Protein AF-A0A484YZE5-F1 (afdb_monomer)

Sequence (56 aa):
MGRNEEALALLFGHLKQDLGAADGQARKMFLEILAALGTGDALASTYRRQLYALLY

Radius of gyration: 10.59 Å; Cα contacts (8 Å, |Δi|>4): 33; chains: 1; bounding box: 24×27×27 Å

pLDDT: mean 91.87, std 6.86, range [51.09, 96.06]

Organism: NCBI:txid69218

Solvent-accessible surface area (backbone atoms only — not comparable to full-atom values): 3250 Å² total; per-residue (Å²): 140,55,71,67,58,55,52,46,52,54,38,48,57,48,46,76,76,35,68,55,37,76,87,32,46,45,52,50,53,46,51,52,53,38,57,74,58,35,84,86,29,68,67,37,51,52,52,52,52,54,55,52,65,72,77,107

Nearest PDB structures (foldseek):
  3qou-assembly1_A  TM=9.781E-01  e=7.629E-05  Escherichia coli K-12
  3qdn-assembly2_B  TM=9.815E-01  e=1.154E-04  Salmonella enterica subsp. enterica serovar Typhimurium
  7ywy-assembly1_a  TM=9.800E-01  e=1.462E-04  Escherichia coli
  2r5s-assembly2_B  TM=9.795E-01  e=6.056E-03  Vibrio parahaemolyticus RIMD 2210633

InterPro domains:
  IPR011990 Tetratricopeptide-like helical domain superfamily [G3DSA:1.25.40.10] (1-56)

Mean predicted aligned error: 3.07 Å

Structure (mmCIF, N/CA/C/O backbone):
data_AF-A0A484YZE5-F1
#
_entry.id   AF-A0A484YZE5-F1
#
loop_
_atom_site.group_PDB
_atom_site.id
_atom_site.type_symbol
_atom_site.label_atom_id
_atom_site.label_alt_id
_atom_site.label_comp_id
_atom_site.label_asym_id
_atom_site.label_entity_id
_atom_site.label_seq_id
_atom_site.pdbx_PDB_ins_code
_atom_site.Cartn_x
_atom_site.Cartn_y
_atom_site.Cartn_z
_atom_site.occupancy
_atom_site.B_iso_or_equiv
_atom_site.auth_seq_id
_atom_site.auth_comp_id
_atom_site.auth_asym_id
_atom_site.auth_atom_id
_atom_site.pdbx_PDB_model_num
ATOM 1 N N . MET A 1 1 ? 3.025 -18.259 -12.814 1.00 51.09 1 MET A N 1
ATOM 2 C CA . MET A 1 1 ? 3.070 -16.801 -13.053 1.00 51.09 1 MET A CA 1
ATOM 3 C C . MET A 1 1 ? 1.833 -16.221 -12.383 1.00 51.09 1 MET A C 1
ATOM 5 O O . MET A 1 1 ? 0.769 -16.711 -12.717 1.00 51.09 1 MET A O 1
ATOM 9 N N . GLY A 1 2 ? 1.952 -15.324 -11.391 1.00 74.06 2 GLY A N 1
ATOM 10 C CA . GLY A 1 2 ? 0.776 -14.634 -10.814 1.00 74.06 2 GLY A CA 1
ATOM 11 C C . GLY A 1 2 ? 0.632 -14.577 -9.284 1.00 74.06 2 GLY A C 1
ATOM 12 O O . GLY A 1 2 ? -0.170 -13.791 -8.805 1.00 74.06 2 GLY A O 1
ATOM 13 N N . ARG A 1 3 ? 1.430 -15.306 -8.487 1.00 83.50 3 ARG A N 1
ATOM 14 C CA . ARG A 1 3 ? 1.234 -15.371 -7.015 1.00 83.50 3 ARG A CA 1
ATOM 15 C C . ARG A 1 3 ? 1.191 -14.005 -6.316 1.00 83.50 3 ARG A C 1
ATOM 17 O O . ARG A 1 3 ? 0.440 -13.831 -5.363 1.00 83.50 3 ARG A O 1
ATOM 24 N N . ASN A 1 4 ? 1.976 -13.039 -6.797 1.00 87.88 4 ASN A N 1
ATOM 25 C CA . ASN A 1 4 ? 1.972 -11.678 -6.257 1.00 87.88 4 ASN A CA 1
ATOM 26 C C . ASN A 1 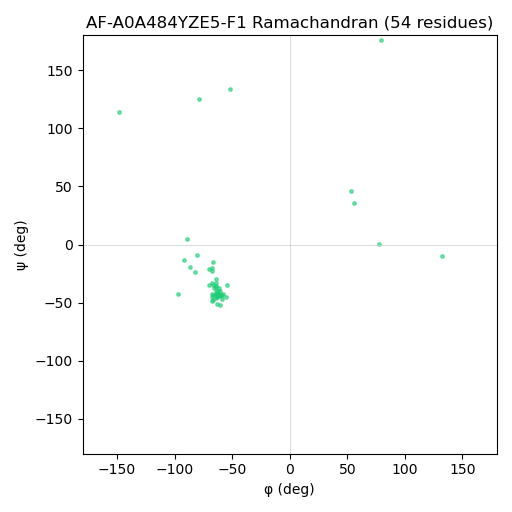4 ? 0.679 -10.926 -6.602 1.00 87.88 4 ASN A C 1
ATOM 28 O O . ASN A 1 4 ? 0.193 -10.161 -5.782 1.00 87.88 4 ASN A O 1
ATOM 32 N N . GLU A 1 5 ? 0.101 -11.159 -7.780 1.00 92.12 5 GLU A N 1
ATOM 33 C CA . GLU A 1 5 ? -1.176 -10.564 -8.183 1.00 92.12 5 GLU A CA 1
ATOM 34 C C . GLU A 1 5 ? -2.337 -11.105 -7.351 1.00 92.12 5 GLU A C 1
ATOM 36 O O . GLU A 1 5 ? -3.125 -10.315 -6.837 1.00 92.12 5 GLU A O 1
ATOM 41 N N . GLU A 1 6 ? -2.394 -12.421 -7.135 1.00 93.94 6 GLU A N 1
ATOM 42 C CA . GLU A 1 6 ? -3.408 -13.050 -6.278 1.00 93.94 6 GLU A CA 1
ATOM 43 C C . GLU A 1 6 ? -3.295 -12.570 -4.824 1.00 93.94 6 GLU A C 1
ATOM 45 O O . GLU A 1 6 ? -4.297 -12.210 -4.204 1.00 93.94 6 GLU A O 1
ATOM 50 N N . ALA A 1 7 ? -2.070 -12.501 -4.289 1.00 94.19 7 ALA A N 1
ATOM 51 C CA . ALA A 1 7 ? -1.825 -12.005 -2.938 1.00 94.19 7 ALA A CA 1
ATOM 52 C C . ALA A 1 7 ? -2.228 -10.530 -2.785 1.00 94.19 7 ALA A C 1
ATOM 54 O O . ALA A 1 7 ? -2.891 -10.168 -1.811 1.00 94.19 7 ALA A O 1
ATOM 55 N N . LEU A 1 8 ? -1.865 -9.681 -3.754 1.00 95.56 8 LEU A N 1
ATOM 56 C CA . LEU A 1 8 ? -2.258 -8.273 -3.759 1.00 95.56 8 LEU A CA 1
ATOM 57 C C . LEU A 1 8 ? -3.776 -8.123 -3.874 1.00 95.56 8 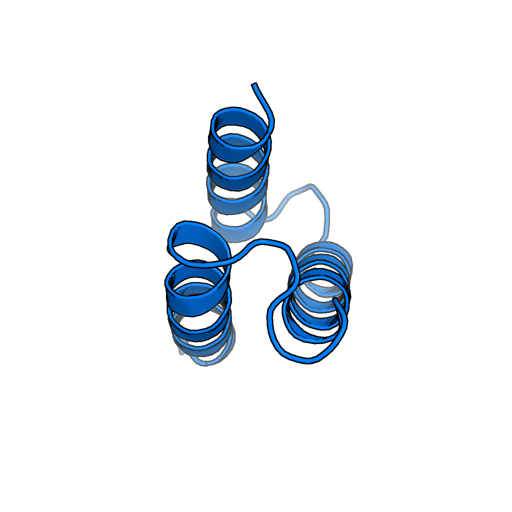LEU A C 1
ATOM 59 O O . LEU A 1 8 ? -4.342 -7.331 -3.130 1.00 95.56 8 LEU A O 1
ATOM 63 N N . ALA A 1 9 ? -4.441 -8.895 -4.734 1.00 95.44 9 ALA A N 1
ATOM 64 C CA . ALA A 1 9 ? -5.893 -8.852 -4.886 1.00 95.44 9 ALA A CA 1
ATOM 65 C C . ALA A 1 9 ? -6.619 -9.244 -3.590 1.00 95.44 9 ALA A C 1
ATOM 67 O O . ALA A 1 9 ? -7.555 -8.556 -3.178 1.00 95.44 9 ALA A O 1
ATOM 68 N N . LEU A 1 10 ? -6.158 -10.303 -2.914 1.00 95.75 10 LEU A N 1
ATOM 69 C CA . LEU A 1 10 ? -6.728 -10.764 -1.647 1.00 95.75 10 LEU A CA 1
ATOM 70 C C . LEU A 1 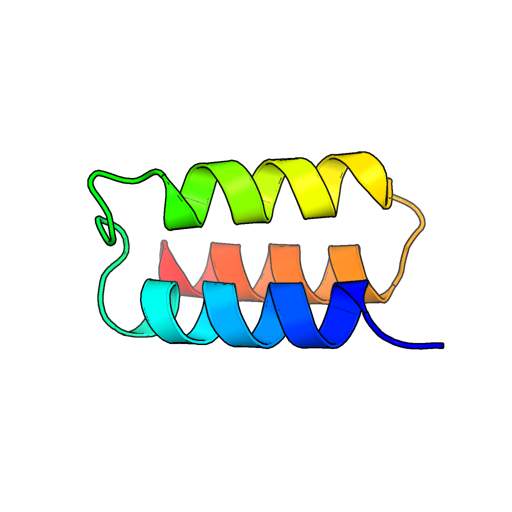10 ? -6.567 -9.714 -0.544 1.00 95.75 10 LEU A C 1
ATOM 72 O O . LEU A 1 10 ? -7.544 -9.322 0.094 1.00 95.75 10 LEU A O 1
ATOM 76 N N . LEU A 1 11 ? -5.345 -9.212 -0.348 1.00 96.06 11 LEU A N 1
ATOM 77 C CA . LEU A 1 11 ? -5.067 -8.186 0.659 1.00 96.06 11 LEU A CA 1
ATOM 78 C C . LEU A 1 11 ? -5.830 -6.893 0.358 1.00 96.06 11 LEU A C 1
ATOM 80 O O . LEU A 1 11 ? -6.413 -6.295 1.259 1.00 96.06 11 LEU A O 1
ATOM 84 N N . PHE A 1 12 ? -5.884 -6.485 -0.909 1.00 96.06 12 PHE A N 1
ATOM 85 C CA . PHE A 1 12 ? -6.619 -5.298 -1.324 1.00 96.06 12 PHE A CA 1
ATOM 86 C C . PHE A 1 12 ? -8.126 -5.439 -1.085 1.00 96.06 12 PHE A C 1
ATOM 88 O O . PHE A 1 12 ? -8.764 -4.478 -0.663 1.00 96.06 12 PHE A O 1
ATOM 95 N N . GLY A 1 13 ? -8.691 -6.635 -1.278 1.00 95.88 13 GLY A N 1
ATOM 96 C CA . GLY A 1 13 ? -10.083 -6.935 -0.939 1.00 95.88 13 GLY A CA 1
ATOM 97 C C . GLY A 1 13 ? -10.409 -6.634 0.525 1.00 95.88 13 GLY A C 1
ATOM 98 O O . GLY A 1 13 ? -11.405 -5.966 0.798 1.00 95.88 13 GLY A O 1
ATOM 99 N N . HIS A 1 14 ? -9.536 -7.036 1.454 1.00 95.25 14 HIS A N 1
ATOM 100 C CA . HIS A 1 14 ? -9.679 -6.687 2.870 1.00 95.25 14 HIS A CA 1
ATOM 101 C C . HIS A 1 14 ? -9.569 -5.175 3.103 1.00 95.25 14 HIS A C 1
ATOM 103 O O . HIS A 1 14 ? -10.430 -4.602 3.764 1.00 95.25 14 HIS A O 1
ATOM 109 N N . LEU A 1 15 ? -8.577 -4.512 2.498 1.00 94.81 15 LEU A N 1
ATOM 110 C CA . LEU A 1 15 ? -8.344 -3.070 2.668 1.00 94.81 15 LEU A CA 1
ATOM 111 C C . LEU A 1 15 ? -9.478 -2.190 2.131 1.00 94.81 15 LEU A C 1
ATOM 113 O O . LEU A 1 15 ? -9.713 -1.109 2.661 1.00 94.81 15 LEU A O 1
ATOM 117 N N . LYS A 1 16 ? -10.197 -2.645 1.098 1.00 9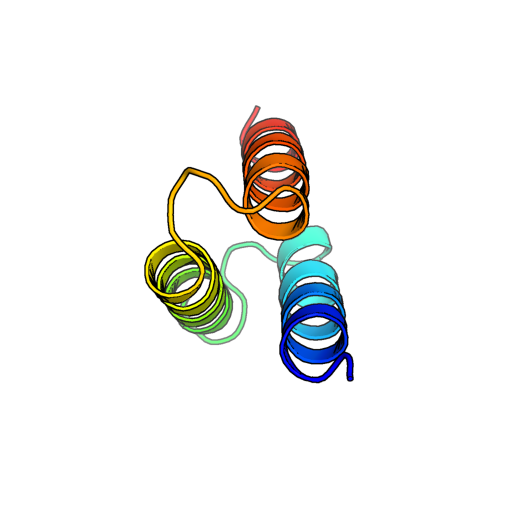5.19 16 LYS A N 1
ATOM 118 C CA . LYS A 1 16 ? -11.396 -1.961 0.590 1.00 95.19 16 LYS A CA 1
ATOM 119 C C . LYS A 1 16 ? -12.567 -1.992 1.570 1.00 95.19 16 LYS A C 1
ATOM 121 O O . LYS A 1 16 ? -13.498 -1.212 1.402 1.00 95.19 16 LYS A O 1
ATOM 126 N N . GLN A 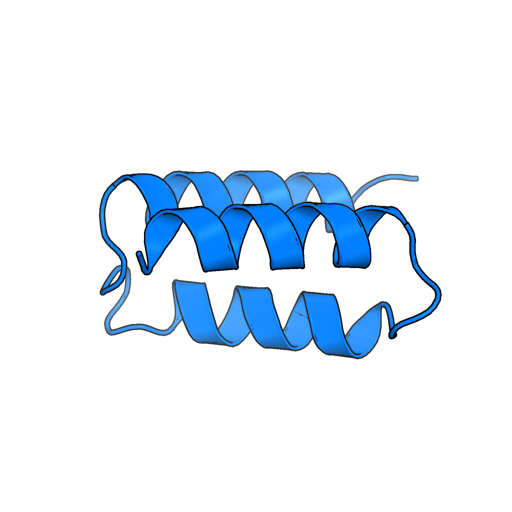1 17 ? -12.594 -2.946 2.496 1.00 94.50 17 GLN A N 1
ATOM 127 C CA . GLN A 1 17 ? -13.657 -3.077 3.495 1.00 94.50 17 GLN A CA 1
ATOM 128 C C . GLN A 1 17 ? -13.243 -2.439 4.817 1.00 94.50 17 GLN A C 1
ATOM 130 O O . GLN A 1 17 ? -14.037 -1.735 5.431 1.00 94.50 17 GLN A O 1
ATOM 135 N N . ASP A 1 18 ? -11.996 -2.663 5.224 1.00 94.00 18 ASP A N 1
ATOM 136 C CA . ASP A 1 18 ? -11.430 -2.139 6.455 1.00 94.00 18 ASP A CA 1
ATOM 137 C C . ASP A 1 18 ? -9.924 -1.882 6.289 1.00 94.00 18 ASP A C 1
ATOM 139 O O . ASP A 1 18 ? -9.115 -2.803 6.144 1.00 94.00 18 ASP A O 1
ATOM 143 N N . LEU A 1 19 ? -9.528 -0.608 6.344 1.00 90.19 19 LEU A N 1
ATOM 144 C CA . LEU A 1 19 ? -8.120 -0.200 6.300 1.00 90.19 19 LEU A CA 1
ATOM 145 C C . LEU A 1 19 ? -7.338 -0.634 7.553 1.00 90.19 19 LEU A C 1
ATOM 147 O O . LEU A 1 19 ? -6.106 -0.707 7.506 1.00 90.19 19 LEU A O 1
ATOM 151 N N . GLY A 1 20 ? -8.038 -0.913 8.655 1.00 91.12 20 GLY A N 1
ATOM 152 C CA . GLY A 1 20 ? -7.503 -1.444 9.905 1.00 91.12 20 GLY A CA 1
ATOM 153 C C . GLY A 1 20 ? -7.468 -2.972 9.970 1.00 91.12 20 GLY A C 1
ATOM 154 O O . GLY A 1 20 ? -7.074 -3.505 11.006 1.00 91.12 20 GLY A O 1
ATOM 155 N N . ALA A 1 21 ? -7.822 -3.680 8.889 1.00 92.31 21 ALA A N 1
ATOM 156 C CA . ALA A 1 21 ? -7.933 -5.135 8.891 1.00 92.31 21 ALA A CA 1
ATOM 157 C C . ALA A 1 21 ? -6.673 -5.825 9.445 1.00 92.31 21 ALA A C 1
ATOM 159 O O . ALA A 1 21 ? -5.538 -5.507 9.061 1.00 92.31 21 ALA A O 1
ATOM 160 N N . ALA A 1 22 ? -6.901 -6.802 10.330 1.00 91.69 22 ALA A N 1
ATOM 161 C CA . ALA A 1 22 ? -5.858 -7.515 11.069 1.00 91.69 22 ALA A CA 1
ATOM 162 C C . ALA A 1 22 ? -4.899 -6.565 11.818 1.00 91.69 22 ALA A C 1
ATOM 164 O O . ALA A 1 22 ? -3.680 -6.697 11.701 1.00 91.69 22 ALA A O 1
ATOM 165 N N . ASP A 1 23 ? -5.445 -5.568 12.521 1.00 92.06 23 ASP A N 1
ATOM 166 C CA . ASP A 1 23 ? -4.686 -4.544 13.258 1.00 92.06 23 ASP A CA 1
ATOM 167 C C . ASP A 1 23 ? -3.680 -3.790 12.365 1.00 92.06 23 ASP A C 1
ATOM 169 O O . ASP A 1 23 ? -2.557 -3.466 12.753 1.00 92.06 23 ASP A O 1
ATOM 173 N N . GLY A 1 24 ? -4.064 -3.555 11.107 1.00 92.25 24 GLY A N 1
ATOM 174 C CA . GLY A 1 24 ? -3.228 -2.907 10.097 1.00 92.25 24 GLY A CA 1
ATOM 175 C C . GLY A 1 24 ? -2.144 -3.801 9.482 1.00 92.25 24 GLY A C 1
ATOM 176 O O . GLY A 1 24 ? -1.416 -3.345 8.592 1.00 92.25 24 GLY A O 1
ATOM 177 N N . GLN A 1 25 ? -2.037 -5.077 9.875 1.00 95.06 25 GLN A N 1
ATOM 178 C CA . GLN A 1 25 ? -1.071 -6.002 9.273 1.00 95.06 25 GLN A CA 1
ATOM 179 C C . GLN A 1 25 ? -1.357 -6.261 7.795 1.00 95.06 25 GLN A C 1
ATOM 181 O O . GLN A 1 25 ? -0.413 -6.343 7.009 1.00 95.06 25 GLN A O 1
ATOM 186 N N . ALA A 1 26 ? -2.630 -6.315 7.387 1.00 94.69 26 ALA A N 1
ATOM 187 C CA . ALA A 1 26 ? -2.990 -6.494 5.979 1.00 94.69 26 ALA A CA 1
ATOM 188 C C . ALA A 1 26 ? -2.406 -5.369 5.109 1.00 94.69 26 ALA A C 1
ATOM 190 O O . ALA A 1 26 ? -1.814 -5.618 4.057 1.00 94.69 26 ALA A O 1
ATOM 191 N N . ARG A 1 27 ? -2.494 -4.124 5.595 1.00 94.56 27 ARG A N 1
ATOM 192 C CA . ARG A 1 27 ? -1.937 -2.947 4.920 1.00 94.56 27 ARG A CA 1
ATOM 193 C C . ARG A 1 27 ? -0.416 -2.997 4.874 1.00 94.56 27 ARG A C 1
ATOM 195 O O . ARG A 1 27 ? 0.170 -2.693 3.838 1.00 94.56 27 ARG A O 1
ATOM 202 N N . LYS A 1 28 ? 0.223 -3.378 5.981 1.00 95.81 28 LYS A N 1
ATOM 203 C CA . LYS A 1 28 ? 1.681 -3.503 6.056 1.00 95.81 28 LYS A CA 1
ATOM 204 C C . LYS A 1 28 ? 2.199 -4.539 5.054 1.00 95.81 28 LYS A C 1
ATOM 206 O O . LYS A 1 28 ? 3.040 -4.200 4.229 1.00 95.81 28 LYS A O 1
ATOM 211 N N . MET A 1 29 ? 1.634 -5.747 5.072 1.00 96.06 29 MET A N 1
ATOM 212 C CA . MET A 1 29 ? 1.997 -6.837 4.162 1.00 96.06 29 MET A CA 1
ATOM 213 C C . MET A 1 29 ? 1.804 -6.424 2.696 1.00 96.06 29 MET A C 1
ATOM 215 O O . MET A 1 29 ? 2.665 -6.663 1.852 1.00 96.06 29 MET A O 1
ATOM 219 N N . PHE A 1 30 ? 0.696 -5.743 2.391 1.00 96.00 30 PHE A N 1
ATOM 220 C CA 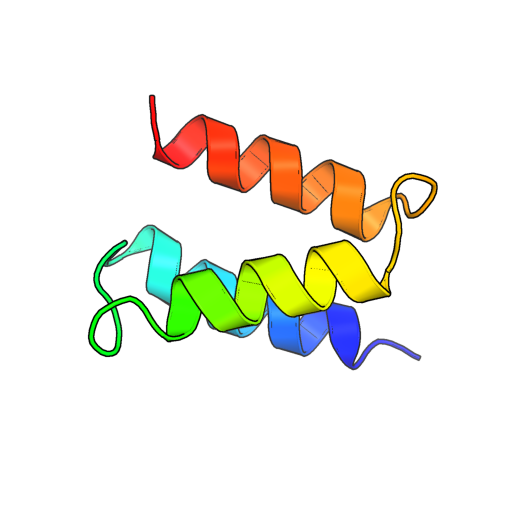. PHE A 1 30 ? 0.425 -5.219 1.054 1.00 96.00 30 PHE A CA 1
ATOM 221 C C . PHE A 1 30 ? 1.522 -4.249 0.589 1.00 96.00 30 PHE A C 1
ATOM 223 O O . PHE A 1 30 ? 2.042 -4.385 -0.518 1.00 96.00 30 PHE A O 1
ATOM 230 N N . LEU A 1 31 ? 1.929 -3.304 1.443 1.00 95.06 31 LEU A N 1
ATOM 231 C CA . LEU A 1 31 ? 3.008 -2.358 1.141 1.00 95.06 31 LEU A CA 1
ATOM 232 C C . LEU A 1 31 ? 4.376 -3.043 0.997 1.00 95.06 31 LEU A C 1
ATOM 234 O O . LEU A 1 31 ? 5.147 -2.653 0.120 1.00 95.06 31 LEU A O 1
ATOM 238 N N . GLU A 1 32 ? 4.671 -4.066 1.801 1.00 95.69 32 GLU A N 1
ATOM 239 C CA . GLU A 1 32 ? 5.909 -4.852 1.701 1.00 95.69 32 GLU A CA 1
ATOM 240 C C . GLU A 1 32 ? 5.999 -5.603 0.364 1.00 95.69 32 GLU A C 1
ATOM 242 O O . GLU A 1 32 ? 7.040 -5.558 -0.293 1.00 95.69 32 GLU A O 1
ATOM 247 N N . ILE A 1 33 ? 4.899 -6.206 -0.103 1.00 94.31 33 ILE A N 1
ATOM 248 C CA . ILE A 1 33 ? 4.841 -6.854 -1.424 1.00 94.31 33 ILE A CA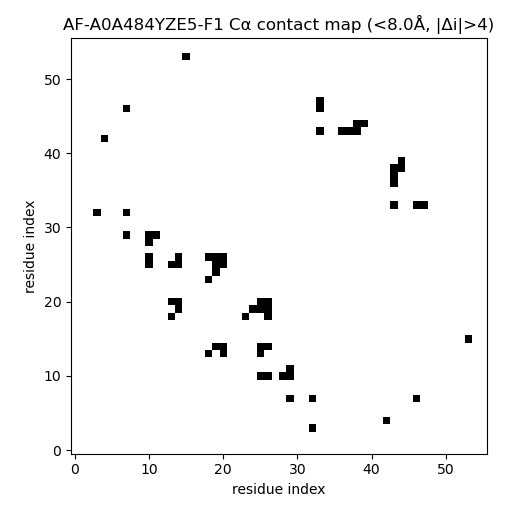 1
ATOM 249 C C . ILE A 1 33 ? 5.053 -5.822 -2.539 1.00 94.31 33 ILE A C 1
ATOM 251 O O . ILE A 1 33 ? 5.843 -6.051 -3.456 1.00 94.31 33 ILE A O 1
ATOM 255 N N . LEU A 1 34 ? 4.401 -4.657 -2.455 1.00 94.50 34 LEU A N 1
ATOM 256 C CA . LEU A 1 34 ? 4.609 -3.574 -3.420 1.00 94.50 34 LEU A CA 1
ATOM 257 C C . LEU A 1 34 ? 6.059 -3.074 -3.423 1.00 94.50 34 LEU A C 1
ATOM 259 O O . LEU A 1 34 ? 6.576 -2.719 -4.480 1.00 94.50 34 LEU A O 1
ATOM 263 N N . ALA A 1 35 ? 6.717 -3.013 -2.265 1.00 94.00 35 ALA A N 1
ATOM 264 C CA . ALA A 1 35 ? 8.122 -2.631 -2.169 1.00 94.00 35 ALA A CA 1
ATOM 265 C C . ALA A 1 35 ? 9.037 -3.687 -2.808 1.00 94.00 35 ALA A C 1
ATOM 267 O O . ALA A 1 35 ? 9.929 -3.323 -3.571 1.00 94.00 35 ALA A O 1
ATOM 268 N N . ALA A 1 36 ? 8.769 -4.975 -2.571 1.00 93.75 36 ALA A N 1
ATOM 269 C CA . ALA A 1 36 ? 9.523 -6.089 -3.147 1.00 93.75 36 ALA A CA 1
ATOM 270 C C . ALA A 1 36 ? 9.406 -6.174 -4.681 1.00 93.75 36 ALA A C 1
ATOM 272 O O . ALA A 1 36 ? 10.369 -6.541 -5.348 1.00 93.75 36 ALA A O 1
ATOM 273 N N . LEU A 1 37 ? 8.252 -5.798 -5.246 1.00 91.69 37 LEU A N 1
ATOM 274 C CA . LEU A 1 37 ? 8.054 -5.680 -6.699 1.00 91.69 37 LEU A CA 1
ATOM 275 C C . LEU A 1 37 ? 8.818 -4.495 -7.317 1.00 91.69 37 LEU A C 1
ATOM 277 O O . LEU A 1 37 ? 9.091 -4.482 -8.514 1.00 91.69 37 LEU A O 1
ATOM 281 N N . GLY A 1 38 ? 9.181 -3.493 -6.515 1.00 90.50 38 GLY A N 1
ATOM 282 C C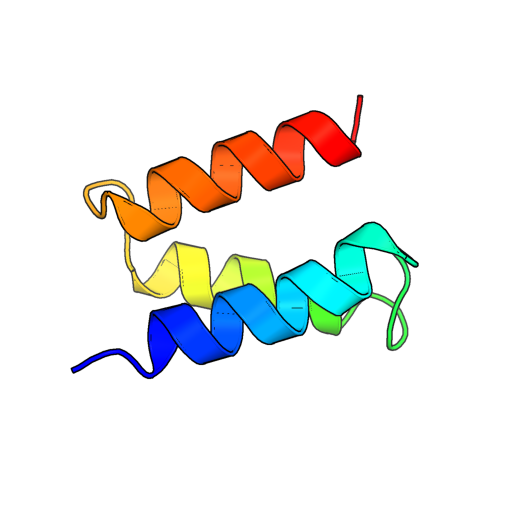A . GLY A 1 38 ? 9.889 -2.304 -6.977 1.00 90.50 38 GLY A CA 1
ATOM 283 C C . GLY A 1 38 ? 8.995 -1.263 -7.662 1.00 90.50 38 GLY A C 1
ATOM 284 O O . GLY A 1 38 ? 7.776 -1.403 -7.813 1.00 90.50 38 GLY A O 1
ATOM 285 N N . THR A 1 39 ? 9.597 -0.132 -8.025 1.00 81.50 39 THR A N 1
ATOM 286 C CA . THR A 1 39 ? 8.899 1.034 -8.597 1.00 81.50 39 THR A CA 1
ATOM 287 C C . THR A 1 39 ? 8.643 0.917 -10.099 1.00 81.50 39 THR A C 1
ATOM 289 O O . THR A 1 39 ? 7.700 1.533 -10.588 1.00 81.50 39 THR A O 1
ATOM 292 N N . GLY A 1 40 ? 9.438 0.114 -10.813 1.00 86.81 40 GLY A N 1
ATOM 293 C CA . GLY A 1 40 ? 9.280 -0.143 -12.250 1.00 86.81 40 GLY A CA 1
ATOM 294 C C . GLY A 1 40 ? 8.209 -1.182 -12.599 1.00 86.81 40 GLY A C 1
ATOM 295 O O . GLY A 1 40 ? 7.883 -1.344 -13.771 1.00 86.81 40 GLY A O 1
ATOM 296 N N . ASP A 1 41 ? 7.653 -1.875 -11.604 1.00 93.19 41 ASP A N 1
ATOM 297 C CA . ASP A 1 41 ? 6.637 -2.900 -11.821 1.00 93.19 41 ASP A CA 1
ATOM 298 C C . ASP A 1 41 ? 5.243 -2.281 -12.056 1.00 93.19 41 ASP A C 1
ATOM 300 O O . ASP A 1 41 ? 4.731 -1.476 -11.264 1.00 93.19 41 ASP A O 1
ATOM 304 N N . ALA A 1 42 ? 4.625 -2.652 -13.180 1.00 92.75 42 ALA A N 1
ATOM 305 C CA . ALA A 1 42 ? 3.343 -2.105 -13.622 1.00 92.75 42 ALA A CA 1
ATOM 306 C C . ALA A 1 42 ? 2.177 -2.497 -12.697 1.00 92.75 42 ALA A C 1
ATOM 308 O O . ALA A 1 42 ? 1.267 -1.687 -12.466 1.00 92.75 42 ALA A O 1
ATOM 309 N N . LEU A 1 43 ? 2.221 -3.706 -12.130 1.00 91.88 43 LEU A N 1
ATOM 310 C CA . LEU A 1 43 ? 1.222 -4.199 -11.186 1.00 91.88 43 LEU A CA 1
ATOM 311 C C . LEU A 1 43 ? 1.299 -3.386 -9.890 1.00 91.88 43 LEU A C 1
ATOM 313 O O . LEU A 1 43 ? 0.294 -2.842 -9.423 1.00 91.88 43 LEU A O 1
ATOM 317 N N . ALA A 1 44 ? 2.510 -3.195 -9.368 1.00 94.00 44 ALA A N 1
ATOM 318 C CA . ALA A 1 44 ? 2.742 -2.405 -8.173 1.00 94.00 44 ALA A CA 1
ATOM 319 C C . ALA A 1 44 ? 2.338 -0.932 -8.363 1.00 94.00 44 ALA A C 1
ATOM 321 O O . ALA A 1 44 ? 1.728 -0.332 -7.479 1.00 94.00 44 ALA A O 1
ATOM 322 N N . SER A 1 45 ? 2.623 -0.335 -9.525 1.00 94.75 45 SER A N 1
ATOM 323 C CA . SER A 1 45 ? 2.187 1.033 -9.859 1.00 94.75 45 SER A CA 1
ATOM 324 C C . SER A 1 45 ? 0.660 1.185 -9.857 1.00 94.75 45 SER A C 1
ATOM 326 O O . SER A 1 45 ? 0.124 2.185 -9.369 1.00 94.75 45 SER A O 1
ATOM 328 N N . THR A 1 46 ? -0.050 0.182 -10.372 1.00 94.75 46 THR A N 1
ATOM 329 C CA . THR A 1 46 ? -1.517 0.157 -10.418 1.00 94.75 46 THR A CA 1
ATOM 330 C C . THR A 1 46 ? -2.118 0.059 -9.016 1.00 94.75 46 THR A C 1
ATOM 332 O O . THR A 1 46 ? -2.973 0.866 -8.650 1.00 94.75 46 THR A O 1
ATOM 335 N N . TYR A 1 47 ? -1.632 -0.866 -8.189 1.00 95.50 47 TYR A N 1
ATOM 336 C CA . TYR A 1 47 ? -2.118 -1.038 -6.818 1.00 95.50 47 TYR A CA 1
ATOM 337 C C . TYR A 1 47 ? -1.770 0.134 -5.890 1.00 95.50 47 TYR A C 1
ATOM 339 O O . TYR A 1 47 ? -2.588 0.491 -5.044 1.00 95.50 47 TYR A O 1
ATOM 347 N N . ARG A 1 48 ? -0.620 0.802 -6.071 1.00 94.38 48 ARG A N 1
ATOM 348 C CA . ARG A 1 48 ? -0.295 2.039 -5.331 1.00 94.38 48 ARG A CA 1
ATOM 349 C C . ARG A 1 48 ? -1.316 3.143 -5.595 1.00 94.38 48 ARG A C 1
ATOM 351 O O . ARG A 1 48 ? -1.767 3.783 -4.650 1.00 94.38 48 ARG A O 1
ATOM 358 N N . ARG A 1 49 ? -1.705 3.342 -6.860 1.00 94.88 49 ARG A N 1
ATOM 359 C CA . ARG A 1 49 ? -2.735 4.325 -7.241 1.00 94.88 49 ARG A CA 1
ATOM 360 C C . ARG A 1 49 ? -4.094 3.987 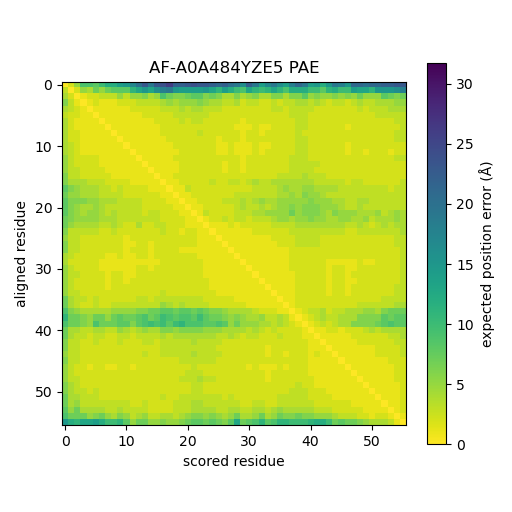-6.634 1.00 94.88 49 ARG A C 1
ATOM 362 O O . ARG A 1 49 ? -4.740 4.868 -6.079 1.00 94.88 49 ARG A O 1
ATOM 369 N N . GLN A 1 50 ? -4.490 2.717 -6.688 1.00 94.44 50 GLN A N 1
ATOM 370 C CA . GLN A 1 50 ? -5.744 2.259 -6.087 1.00 94.44 50 GLN A CA 1
ATOM 371 C C . GLN A 1 50 ? -5.767 2.431 -4.563 1.00 94.44 50 GLN A C 1
ATOM 373 O O . GLN A 1 50 ? -6.773 2.869 -4.017 1.00 94.44 50 GLN A O 1
ATOM 378 N N . LEU A 1 51 ? -4.660 2.131 -3.875 1.00 92.94 51 LEU A N 1
ATOM 379 C CA . LEU A 1 51 ? -4.550 2.352 -2.434 1.00 92.94 51 LEU A CA 1
ATOM 380 C C . LEU A 1 51 ? -4.631 3.843 -2.090 1.00 92.94 51 LEU A C 1
ATOM 382 O O . LEU A 1 51 ? -5.290 4.200 -1.123 1.00 92.94 51 LEU A O 1
ATOM 386 N N . TYR A 1 52 ? -3.999 4.711 -2.884 1.00 93.44 52 TYR A N 1
ATOM 387 C CA . TYR A 1 52 ? -4.102 6.159 -2.696 1.00 93.44 52 TYR A CA 1
ATOM 388 C C . TYR A 1 52 ? -5.555 6.632 -2.825 1.00 93.44 52 TYR A C 1
ATOM 390 O O . TYR A 1 52 ? -6.023 7.375 -1.978 1.00 93.44 52 TYR A O 1
ATOM 398 N N . ALA A 1 53 ? -6.297 6.132 -3.815 1.00 93.12 53 ALA A N 1
ATOM 399 C CA . ALA A 1 53 ? -7.707 6.470 -4.010 1.00 93.12 53 ALA A CA 1
ATOM 400 C C . ALA A 1 53 ? -8.653 5.972 -2.896 1.00 93.12 53 ALA A C 1
ATOM 402 O O . ALA A 1 53 ? -9.792 6.406 -2.848 1.00 93.12 53 ALA A O 1
ATOM 403 N N . LEU A 1 54 ? -8.219 5.051 -2.027 1.00 89.81 54 LEU A N 1
ATOM 404 C CA . LEU A 1 54 ? -8.977 4.637 -0.835 1.00 89.81 54 LEU A CA 1
ATOM 405 C C . LEU A 1 54 ? -8.720 5.537 0.380 1.00 89.81 54 LEU A C 1
ATOM 407 O O . LEU A 1 54 ? -9.476 5.489 1.344 1.00 89.81 54 LEU A O 1
ATOM 411 N N . LEU A 1 55 ? -7.613 6.285 0.372 1.00 84.62 55 LEU A N 1
ATOM 412 C CA . LEU A 1 55 ? -7.180 7.129 1.489 1.00 84.62 55 LEU A CA 1
ATOM 413 C C . LEU A 1 55 ? -7.701 8.570 1.389 1.00 84.62 55 LEU A C 1
ATOM 415 O O . LEU A 1 55 ? -7.590 9.306 2.369 1.00 84.62 55 LEU A O 1
ATOM 419 N N . TYR A 1 56 ? -8.224 8.957 0.225 1.00 85.44 56 TYR A N 1
ATOM 420 C CA . TYR A 1 56 ? -8.780 10.274 -0.089 1.00 85.44 56 TYR A CA 1
ATOM 421 C C . TYR A 1 56 ? -10.228 10.126 -0.541 1.00 85.44 56 TYR A C 1
ATOM 423 O O . TYR A 1 56 ? -11.043 10.984 -0.143 1.00 85.44 56 TYR A O 1
#

Secondary structure (DSSP, 8-state):
--HHHHHHHHHHHHHTT-TTTTTTHHHHHHHHHHHHH-SS-HHHHHHHHHHHHHH-

Foldseek 3Di:
DQPLVVLLVVLVVQCLVPCCPPNNVSVVVNVVSLVVCPDPDPSSVVSVVVSVVSVD